Protein AF-A0A1F9HZ60-F1 (afdb_monomer_lite)

Foldseek 3Di:
DPVVVVVVVVVVVCVVVCLVCCQVVPPQVVVVVVVQVVVCVVVDPQKHWDFDDWDADPSFKIKTAFIWIWGHDDPDIHTQDTFRIKMKGFDPCCVVPVWTKIWIKTHDPQKIKTWIWTQDPVGIDTDIDIDRDDPVSRVVCVPDDD

Sequence (146 aa):
MPKALKYIGYFLLFIFSFLFFLYWTFPYDVLKDRMINTAAQQLGSDYDVRIGDFSPSFFTGASLKQVKILKHEGDNVKTLWSAAKVKIRASIGSIFFGKTNVKFSAKNQKSSISGNFKKTDEGFNFAGSFSNFNIGDLGFLDNVKL

Structure (mmCIF, N/CA/C/O backbone):
data_AF-A0A1F9HZ60-F1
#
_entry.id   AF-A0A1F9HZ60-F1
#
loop_
_atom_site.group_PDB
_atom_site.id
_atom_site.type_symbol
_atom_site.label_atom_id
_atom_site.label_alt_id
_atom_site.label_comp_id
_atom_site.label_asym_id
_atom_site.label_entity_id
_atom_site.label_seq_id
_atom_site.pdbx_PDB_ins_code
_atom_site.Cartn_x
_atom_site.Cartn_y
_atom_site.Cartn_z
_atom_site.occupancy
_atom_site.B_iso_or_equiv
_atom_site.auth_seq_id
_atom_site.auth_comp_id
_atom_site.auth_asym_id
_atom_site.auth_atom_id
_atom_site.pdbx_PDB_model_num
ATOM 1 N N . MET A 1 1 ? 11.881 5.054 -45.465 1.00 63.06 1 MET A N 1
ATOM 2 C CA . MET A 1 1 ? 11.222 5.010 -44.137 1.00 63.06 1 MET A CA 1
ATOM 3 C C . MET A 1 1 ? 12.284 5.185 -43.064 1.00 63.06 1 MET A C 1
ATOM 5 O O . MET A 1 1 ? 13.204 4.369 -43.030 1.00 63.06 1 MET A O 1
ATOM 9 N N . PRO A 1 2 ? 12.241 6.258 -42.261 1.00 72.75 2 PRO A N 1
ATOM 10 C CA . PRO A 1 2 ? 13.319 6.566 -41.329 1.00 72.75 2 PRO A CA 1
ATOM 11 C C . PRO A 1 2 ? 13.429 5.428 -40.311 1.00 72.75 2 PRO A C 1
ATOM 13 O O . PRO A 1 2 ? 12.443 5.063 -39.677 1.00 72.75 2 PRO A O 1
ATOM 16 N N . LYS A 1 3 ? 14.621 4.833 -40.183 1.00 75.94 3 LYS A N 1
ATOM 17 C CA . LYS A 1 3 ? 14.902 3.686 -39.296 1.00 75.94 3 LYS A CA 1
ATOM 18 C C . LYS A 1 3 ? 14.415 3.933 -37.856 1.00 75.94 3 LYS A C 1
ATOM 20 O O . LYS A 1 3 ? 13.965 3.001 -37.201 1.00 75.94 3 LYS A O 1
ATOM 25 N N . ALA A 1 4 ? 14.395 5.197 -37.426 1.00 80.12 4 ALA A N 1
ATOM 26 C CA . ALA A 1 4 ? 13.809 5.662 -36.169 1.00 80.12 4 ALA A CA 1
ATOM 27 C C . ALA A 1 4 ? 12.346 5.226 -35.959 1.00 80.12 4 ALA A C 1
ATOM 29 O O . ALA A 1 4 ? 11.994 4.802 -34.865 1.00 80.12 4 ALA A O 1
ATOM 30 N N . LEU A 1 5 ? 11.508 5.246 -37.001 1.00 85.00 5 LEU A N 1
ATOM 31 C CA . LEU A 1 5 ? 10.097 4.858 -36.899 1.00 85.00 5 LEU A CA 1
ATOM 32 C C . LEU A 1 5 ? 9.937 3.362 -36.588 1.00 85.00 5 LEU A C 1
ATOM 34 O O . LEU A 1 5 ? 9.044 2.980 -35.837 1.00 85.00 5 LEU A O 1
ATOM 38 N N . LYS A 1 6 ? 10.841 2.517 -37.109 1.00 84.94 6 LYS A N 1
ATOM 39 C CA . LYS A 1 6 ? 10.868 1.081 -36.788 1.00 84.94 6 LYS A CA 1
ATOM 40 C C . LYS A 1 6 ? 11.263 0.850 -35.330 1.00 84.94 6 LYS A C 1
ATOM 42 O O . LYS A 1 6 ? 10.588 0.094 -34.643 1.00 84.94 6 LYS A O 1
ATOM 47 N N . TYR A 1 7 ? 12.307 1.522 -34.840 1.00 90.00 7 TYR A N 1
ATOM 48 C CA . TYR A 1 7 ? 12.734 1.402 -33.439 1.00 90.00 7 TYR A CA 1
ATOM 49 C C . TYR A 1 7 ? 11.674 1.905 -32.454 1.00 90.00 7 TYR A C 1
ATOM 51 O O . TYR A 1 7 ? 11.409 1.239 -31.459 1.00 90.00 7 TYR A O 1
ATOM 59 N N . ILE A 1 8 ? 11.019 3.027 -32.762 1.00 91.00 8 ILE A N 1
ATOM 60 C CA . ILE A 1 8 ? 9.894 3.544 -31.972 1.00 91.00 8 ILE A CA 1
ATOM 61 C C . ILE A 1 8 ? 8.740 2.532 -31.951 1.00 91.00 8 ILE A C 1
ATOM 63 O O . ILE A 1 8 ? 8.183 2.271 -30.888 1.00 91.00 8 ILE A O 1
ATOM 67 N N . GLY A 1 9 ? 8.423 1.913 -33.094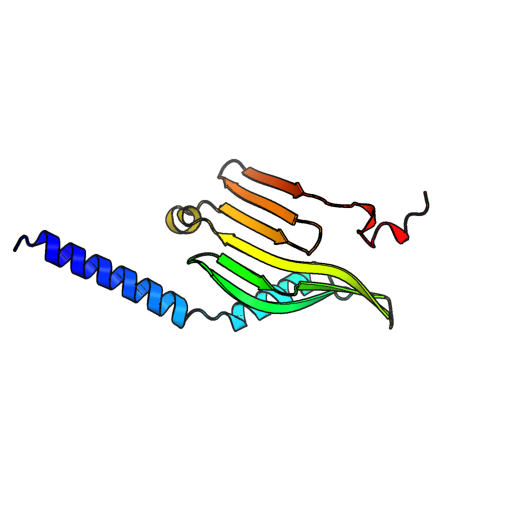 1.00 91.50 9 GLY A N 1
ATOM 68 C CA . GLY A 1 9 ? 7.412 0.858 -33.182 1.00 91.50 9 GLY A CA 1
ATOM 69 C C . GLY A 1 9 ? 7.735 -0.356 -32.307 1.00 91.50 9 GLY A C 1
ATOM 70 O O . GLY A 1 9 ? 6.882 -0.794 -31.540 1.00 91.50 9 GLY A O 1
ATOM 71 N N . TYR A 1 10 ? 8.973 -0.858 -32.354 1.00 92.00 10 TYR A N 1
ATOM 72 C CA . TYR A 1 10 ? 9.408 -1.963 -31.492 1.00 92.00 10 TYR A CA 1
ATOM 73 C C . TYR A 1 10 ? 9.374 -1.599 -30.007 1.00 92.00 10 TYR A C 1
ATOM 75 O O . TYR A 1 10 ? 8.941 -2.410 -29.195 1.00 92.00 10 TYR A O 1
ATOM 83 N N . PHE A 1 11 ? 9.783 -0.381 -29.645 1.00 92.62 11 PHE A N 1
ATOM 84 C CA . PHE A 1 11 ? 9.746 0.086 -28.261 1.00 92.62 11 PHE A CA 1
ATOM 85 C C . PHE A 1 11 ? 8.310 0.201 -27.730 1.00 92.62 11 PHE A C 1
ATOM 87 O O . PHE A 1 11 ? 8.020 -0.260 -26.628 1.00 92.62 11 PHE A O 1
ATOM 94 N N . LEU A 1 12 ? 7.390 0.747 -28.530 1.00 92.56 12 LEU A N 1
ATOM 95 C CA . LEU A 1 12 ? 5.965 0.809 -28.193 1.00 92.56 12 LEU A CA 1
ATOM 96 C C . LEU A 1 12 ? 5.343 -0.584 -28.079 1.00 92.56 12 LEU A C 1
ATOM 98 O O . LEU A 1 12 ? 4.617 -0.836 -27.122 1.00 92.56 12 LEU A O 1
ATOM 102 N N . LEU A 1 13 ? 5.647 -1.493 -29.010 1.00 93.56 13 LEU A N 1
ATOM 103 C CA . LEU A 1 13 ? 5.179 -2.880 -28.964 1.00 93.56 13 LEU A CA 1
ATOM 104 C C . LEU A 1 13 ? 5.702 -3.598 -27.714 1.00 93.56 13 LEU A C 1
ATOM 106 O O . LEU A 1 13 ? 4.946 -4.310 -27.055 1.00 93.56 13 LEU A O 1
ATOM 110 N N . PHE A 1 14 ? 6.977 -3.389 -27.377 1.00 93.25 14 PHE A N 1
ATOM 111 C CA . PHE A 1 14 ? 7.593 -3.933 -26.174 1.00 93.25 14 PHE A CA 1
ATOM 112 C C . PHE A 1 14 ? 6.899 -3.410 -24.922 1.00 93.25 14 PHE A C 1
ATOM 114 O O . PHE A 1 14 ? 6.464 -4.218 -24.111 1.00 93.25 14 PHE A O 1
ATOM 121 N N . ILE A 1 15 ? 6.730 -2.089 -24.783 1.00 90.06 15 ILE A N 1
ATOM 122 C CA . ILE A 1 15 ? 6.015 -1.501 -23.645 1.00 90.06 15 ILE A CA 1
ATOM 123 C C . ILE A 1 15 ? 4.601 -2.061 -23.584 1.00 90.06 15 ILE A C 1
ATOM 125 O O . ILE A 1 15 ? 4.204 -2.570 -22.548 1.00 90.06 15 ILE A O 1
ATOM 129 N N . PHE A 1 16 ? 3.847 -2.024 -24.679 1.00 90.19 16 PHE A N 1
ATOM 130 C CA . PHE A 1 16 ? 2.468 -2.496 -24.687 1.00 90.19 16 PHE A CA 1
ATOM 131 C C . PHE A 1 16 ? 2.362 -3.968 -24.270 1.00 90.19 16 PHE A C 1
ATOM 133 O O . PHE A 1 16 ? 1.594 -4.293 -23.367 1.00 90.19 16 PHE A O 1
ATOM 140 N N . SER A 1 17 ? 3.181 -4.839 -24.861 1.00 91.06 17 SER A N 1
ATOM 141 C CA . SER A 1 17 ? 3.210 -6.267 -24.531 1.00 91.06 17 SER A CA 1
ATOM 142 C C . SER A 1 17 ? 3.653 -6.491 -23.087 1.00 91.06 17 SER A C 1
ATOM 144 O O . SER A 1 17 ? 3.035 -7.268 -22.368 1.00 91.06 17 SER A O 1
ATOM 146 N N . PHE A 1 18 ? 4.676 -5.771 -22.629 1.00 87.94 18 PHE A N 1
ATOM 147 C CA . PHE A 1 18 ? 5.152 -5.834 -21.253 1.00 87.94 18 PHE A CA 1
ATOM 148 C C . PHE A 1 18 ? 4.060 -5.424 -20.264 1.00 87.94 18 PHE A C 1
ATOM 150 O O . PHE A 1 18 ? 3.797 -6.162 -19.324 1.00 87.94 18 PHE A O 1
ATOM 157 N N . LEU A 1 19 ? 3.381 -4.293 -20.485 1.00 81.88 19 LEU A N 1
ATOM 158 C CA . LEU A 1 19 ? 2.278 -3.833 -19.637 1.00 81.88 19 LEU A CA 1
ATOM 159 C C . LEU A 1 19 ? 1.124 -4.845 -19.632 1.00 81.88 19 LEU A C 1
ATOM 161 O O . LEU A 1 19 ? 0.549 -5.116 -18.579 1.00 81.88 19 LEU A O 1
ATOM 165 N N . PHE A 1 20 ? 0.800 -5.406 -20.799 1.00 85.81 20 PHE A N 1
ATOM 166 C CA . PHE A 1 20 ? -0.263 -6.390 -20.966 1.00 85.81 20 PHE A CA 1
ATOM 167 C C . PHE A 1 20 ? 0.032 -7.686 -20.207 1.00 85.81 20 PHE A C 1
ATOM 169 O O . PHE A 1 20 ? -0.781 -8.114 -19.391 1.00 85.81 20 PHE A O 1
ATOM 176 N N . PHE A 1 21 ? 1.211 -8.277 -20.408 1.00 87.38 21 PHE A N 1
ATOM 177 C CA . PHE A 1 21 ? 1.619 -9.488 -19.698 1.00 87.38 21 PHE A CA 1
ATOM 178 C C . PHE A 1 21 ? 1.857 -9.241 -18.212 1.00 87.38 21 PHE A C 1
ATOM 180 O O . PHE A 1 21 ? 1.539 -10.104 -17.401 1.00 87.38 21 PHE A O 1
ATOM 187 N N . LEU A 1 22 ? 2.368 -8.068 -17.833 1.00 82.62 22 LEU A N 1
ATOM 188 C CA . LEU A 1 22 ? 2.520 -7.711 -16.428 1.00 82.62 22 LEU A CA 1
ATOM 189 C C . LEU A 1 22 ? 1.161 -7.634 -15.736 1.00 82.62 22 LEU A C 1
ATOM 191 O O . LEU A 1 22 ? 1.055 -8.097 -14.612 1.00 82.62 22 LEU A O 1
ATOM 195 N N . TYR A 1 23 ? 0.140 -7.075 -16.393 1.00 77.12 23 TYR A N 1
ATOM 196 C CA . TYR A 1 23 ? -1.223 -7.026 -15.864 1.00 77.12 23 TYR A CA 1
ATOM 197 C C . TYR A 1 23 ? -1.877 -8.410 -15.828 1.00 77.12 23 TYR A C 1
ATOM 199 O O . TYR A 1 23 ? -2.481 -8.771 -14.824 1.00 77.12 23 TYR A O 1
ATOM 207 N N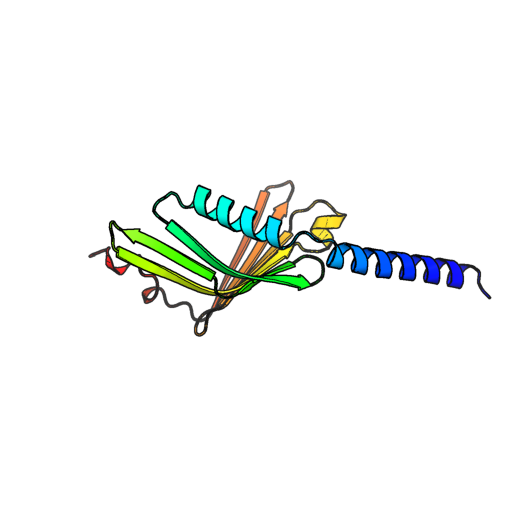 . TRP A 1 24 ? -1.739 -9.194 -16.901 1.00 80.38 24 TRP A N 1
ATOM 208 C CA . TRP A 1 24 ? -2.338 -10.526 -16.992 1.00 80.38 24 TRP A CA 1
ATOM 209 C C . TRP A 1 24 ? -1.739 -11.484 -15.957 1.00 80.38 24 TRP A C 1
ATOM 211 O O . TRP A 1 24 ? -2.471 -12.147 -15.230 1.00 80.38 24 TRP A O 1
ATOM 221 N N . THR A 1 25 ? -0.412 -11.558 -15.873 1.00 81.69 25 THR A N 1
ATOM 222 C CA . THR A 1 25 ? 0.300 -12.529 -15.025 1.00 81.69 25 THR A CA 1
ATOM 223 C C . THR A 1 25 ? 0.429 -12.055 -13.574 1.00 81.69 25 THR A C 1
ATOM 225 O O . THR A 1 25 ? 1.031 -12.738 -12.746 1.00 81.69 25 THR A O 1
ATOM 228 N N . PHE A 1 26 ? -0.106 -10.882 -13.226 1.00 76.50 26 PHE A N 1
ATOM 229 C CA . PHE A 1 26 ? 0.015 -10.363 -11.870 1.00 76.50 26 PHE A CA 1
ATOM 230 C C . PHE A 1 26 ? -0.778 -11.237 -10.877 1.00 76.50 26 PHE A C 1
ATOM 232 O O . PHE A 1 26 ? -1.992 -11.384 -11.028 1.00 76.50 26 PHE A O 1
ATOM 239 N N . PRO A 1 27 ? -0.145 -11.789 -9.825 1.00 77.19 27 PRO A N 1
ATOM 240 C CA . PRO A 1 27 ? -0.801 -12.698 -8.885 1.00 77.19 27 PRO A CA 1
ATOM 241 C C . PRO A 1 27 ? -1.642 -11.925 -7.855 1.00 77.19 27 PRO A C 1
ATOM 243 O O . PRO A 1 27 ? -1.255 -11.770 -6.694 1.00 77.19 27 PRO A O 1
ATOM 246 N N . TYR A 1 28 ? -2.793 -11.400 -8.284 1.00 72.12 28 TYR A N 1
ATOM 247 C CA . TYR A 1 28 ? -3.663 -10.559 -7.454 1.00 72.12 28 TYR A CA 1
ATOM 248 C C . TYR A 1 28 ? -4.172 -11.269 -6.197 1.00 72.12 28 TYR A C 1
ATOM 250 O O . TYR A 1 28 ? -4.154 -10.667 -5.122 1.00 72.12 28 TYR A O 1
ATOM 258 N N . ASP A 1 29 ? -4.565 -12.537 -6.313 1.00 74.38 29 ASP A N 1
ATOM 259 C CA . ASP A 1 29 ? -5.121 -13.305 -5.194 1.00 74.38 29 ASP A CA 1
ATOM 260 C C . ASP A 1 29 ? -4.078 -13.540 -4.097 1.00 74.38 29 ASP A C 1
ATOM 262 O O . ASP A 1 29 ? -4.320 -13.260 -2.926 1.00 74.38 29 ASP A O 1
ATOM 266 N N . VAL A 1 30 ? -2.853 -13.910 -4.484 1.00 80.12 30 VAL A N 1
ATOM 267 C CA . VAL A 1 30 ? -1.742 -14.106 -3.539 1.00 80.12 30 VAL A CA 1
ATOM 268 C C . VAL A 1 30 ? -1.393 -12.801 -2.818 1.00 80.12 30 VAL A C 1
ATOM 270 O O . VAL A 1 30 ? -1.107 -12.806 -1.619 1.00 80.12 30 VAL A O 1
ATOM 273 N N . LEU A 1 31 ? -1.429 -11.661 -3.520 1.00 76.69 31 LEU A N 1
ATOM 274 C CA . LEU A 1 31 ? -1.240 -10.359 -2.878 1.00 76.69 31 LEU A CA 1
ATOM 275 C C . LEU A 1 31 ? -2.367 -10.044 -1.893 1.00 76.69 31 LEU A C 1
ATOM 277 O O . LEU A 1 31 ? -2.074 -9.574 -0.794 1.00 76.69 31 LEU A O 1
ATOM 281 N N . LYS A 1 32 ? -3.627 -10.295 -2.268 1.00 72.69 32 LYS A N 1
ATOM 282 C CA . LY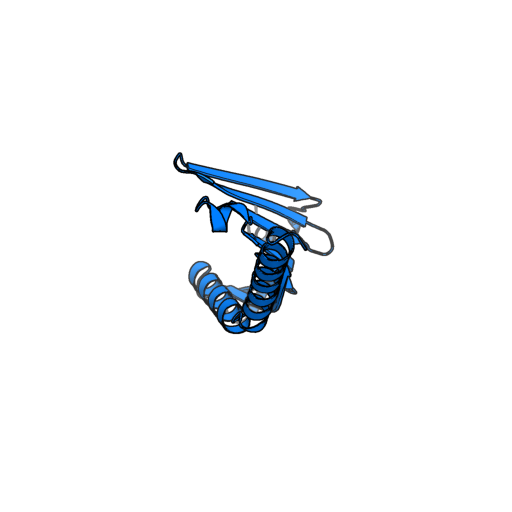S A 1 32 ? -4.790 -10.081 -1.399 1.00 72.69 32 LYS A CA 1
ATOM 283 C C . LYS A 1 32 ? -4.627 -10.857 -0.095 1.00 72.69 32 LYS A C 1
ATOM 285 O O . LYS A 1 32 ? -4.683 -10.250 0.975 1.00 72.69 32 LYS A O 1
ATOM 290 N N . ASP A 1 33 ? -4.350 -12.153 -0.185 1.00 79.31 33 ASP A N 1
ATOM 291 C CA . ASP A 1 33 ? -4.202 -13.021 0.983 1.00 79.31 33 ASP A CA 1
ATOM 292 C C . ASP A 1 33 ? -3.029 -12.579 1.857 1.00 79.31 33 ASP A C 1
ATOM 294 O O . ASP A 1 33 ? -3.149 -12.476 3.078 1.00 79.31 33 ASP A O 1
ATOM 298 N N . ARG A 1 34 ? -1.900 -12.203 1.243 1.00 82.19 34 ARG A N 1
ATOM 299 C CA . ARG A 1 34 ? -0.744 -11.688 1.984 1.00 82.19 34 ARG A CA 1
ATOM 300 C C . ARG A 1 34 ? -1.056 -10.385 2.717 1.00 82.19 34 ARG A C 1
ATOM 302 O O . ARG A 1 34 ? -0.594 -10.205 3.843 1.00 82.19 34 ARG A O 1
ATOM 309 N N . MET A 1 35 ? -1.826 -9.481 2.109 1.00 77.81 35 MET A N 1
ATOM 310 C CA . MET A 1 35 ? -2.240 -8.232 2.754 1.00 77.81 35 MET A CA 1
ATOM 311 C C . MET A 1 35 ? -3.197 -8.482 3.920 1.00 77.81 35 MET A C 1
ATOM 313 O O . MET A 1 35 ? -3.004 -7.875 4.970 1.00 77.81 35 MET A O 1
ATOM 317 N N . ILE A 1 36 ? -4.176 -9.381 3.764 1.00 79.75 36 ILE A N 1
ATOM 318 C CA . ILE A 1 36 ? -5.096 -9.769 4.847 1.00 79.75 36 ILE A CA 1
ATOM 319 C C . ILE A 1 36 ? -4.306 -10.367 6.008 1.00 79.75 36 ILE A C 1
ATOM 321 O O . ILE A 1 36 ? -4.431 -9.898 7.134 1.00 79.75 36 ILE A O 1
ATOM 325 N N . ASN A 1 37 ? -3.431 -11.333 5.724 1.00 81.25 37 ASN A N 1
ATOM 326 C CA . ASN A 1 37 ? -2.638 -12.013 6.746 1.00 81.25 37 ASN A CA 1
ATOM 327 C C . ASN A 1 37 ? -1.697 -11.053 7.478 1.00 81.25 37 ASN A C 1
ATOM 329 O O . ASN A 1 37 ? -1.580 -11.112 8.697 1.00 81.25 37 ASN A O 1
ATOM 333 N N . THR A 1 38 ? -1.059 -10.130 6.754 1.00 81.00 38 THR A N 1
ATOM 334 C CA . THR A 1 38 ? -0.166 -9.134 7.364 1.00 81.00 38 THR A CA 1
ATOM 335 C C . THR A 1 38 ? -0.952 -8.133 8.213 1.00 81.00 38 THR A C 1
ATOM 337 O O . THR A 1 38 ? -0.506 -7.766 9.296 1.00 81.00 38 THR A O 1
ATOM 340 N N . ALA A 1 39 ? -2.132 -7.705 7.751 1.00 75.69 39 ALA A N 1
ATOM 341 C CA . ALA A 1 39 ? -3.004 -6.827 8.523 1.00 75.69 39 ALA A CA 1
ATOM 342 C C . ALA A 1 39 ? -3.498 -7.524 9.801 1.00 75.69 39 ALA A C 1
ATOM 344 O O . ALA A 1 39 ? -3.355 -6.962 10.881 1.00 75.69 39 ALA A O 1
ATOM 345 N N . ALA A 1 40 ? -3.991 -8.761 9.701 1.00 75.62 40 ALA A N 1
ATOM 346 C CA . ALA A 1 40 ? -4.411 -9.556 10.855 1.00 75.62 40 ALA A CA 1
ATOM 347 C C . ALA A 1 40 ? -3.263 -9.757 11.863 1.00 75.62 40 ALA A C 1
ATOM 349 O O . ALA A 1 40 ? -3.451 -9.562 13.059 1.00 75.62 40 ALA A O 1
ATOM 350 N N . GLN A 1 41 ? -2.045 -10.045 11.388 1.00 80.75 41 GLN A N 1
ATOM 351 C CA . GLN A 1 41 ? -0.864 -10.163 12.252 1.00 80.75 41 GLN A CA 1
ATOM 352 C C . GLN A 1 41 ? -0.517 -8.859 12.984 1.00 80.75 41 GLN A C 1
ATOM 354 O O . GLN A 1 41 ? -0.111 -8.907 14.141 1.00 80.75 41 GLN A O 1
ATOM 359 N N . GLN A 1 42 ? -0.658 -7.702 12.330 1.00 78.81 42 GLN A N 1
ATOM 360 C CA . GLN A 1 42 ? -0.347 -6.404 12.940 1.00 78.81 42 GLN A CA 1
ATOM 361 C C . GLN A 1 42 ? -1.430 -5.912 13.904 1.00 78.81 42 GLN A C 1
ATOM 363 O O . GLN A 1 42 ? -1.109 -5.214 14.862 1.00 78.81 42 GLN A O 1
ATOM 368 N N . LEU A 1 43 ? -2.698 -6.240 13.642 1.00 74.25 43 LEU A N 1
ATOM 369 C CA . LEU A 1 43 ? -3.819 -5.863 14.502 1.00 74.25 43 LEU A CA 1
ATOM 370 C C . LEU A 1 43 ? -3.989 -6.812 15.706 1.00 74.25 43 LEU A C 1
ATOM 372 O O . LEU A 1 43 ? -4.473 -6.367 16.743 1.00 74.25 43 LEU A O 1
ATOM 376 N N . GLY A 1 44 ? -3.544 -8.069 15.608 1.00 75.44 44 GLY A N 1
ATOM 377 C CA . GLY A 1 44 ? -3.660 -9.082 16.665 1.00 75.44 44 GLY A CA 1
ATOM 378 C C . GLY A 1 44 ? -4.889 -9.988 16.506 1.00 75.44 44 GLY A C 1
ATOM 379 O O . GLY A 1 44 ? -5.748 -9.743 15.663 1.00 75.44 44 GLY A O 1
ATOM 380 N N . SER A 1 45 ? -4.977 -11.048 17.322 1.00 71.50 45 SER A N 1
ATOM 381 C CA . SER A 1 45 ? -6.025 -12.089 17.240 1.00 71.50 45 SER A CA 1
ATOM 382 C C . SER A 1 45 ? -7.450 -11.579 17.454 1.00 71.50 45 SER A C 1
ATOM 384 O O . SER A 1 45 ? -8.404 -12.221 17.024 1.00 71.50 45 SER A O 1
ATOM 386 N N . ASP A 1 46 ? -7.593 -10.426 18.103 1.00 74.69 46 ASP A N 1
ATOM 387 C CA . ASP A 1 46 ? -8.891 -9.862 18.473 1.00 74.69 46 ASP A CA 1
ATOM 388 C C . ASP A 1 46 ? -9.535 -9.076 17.323 1.00 74.69 46 ASP A C 1
ATOM 390 O O . ASP A 1 46 ? -10.638 -8.550 17.474 1.00 74.69 46 ASP A O 1
ATOM 394 N N . TYR A 1 47 ? -8.868 -8.977 16.168 1.00 75.69 47 TYR A N 1
ATOM 395 C CA . TYR A 1 47 ? -9.336 -8.209 15.021 1.00 75.69 47 TYR A CA 1
ATOM 396 C C . TYR A 1 47 ? -9.356 -9.053 13.743 1.00 75.69 47 TYR A C 1
ATOM 398 O O . TYR A 1 47 ? -8.352 -9.639 13.347 1.00 75.69 47 TYR A O 1
ATOM 406 N N . ASP A 1 48 ? -10.496 -9.049 13.052 1.00 79.19 48 ASP A N 1
ATOM 407 C CA . ASP A 1 48 ? -10.683 -9.705 11.753 1.00 79.19 48 ASP A CA 1
ATOM 408 C C . ASP A 1 48 ? -10.808 -8.644 10.646 1.00 79.19 48 ASP A C 1
ATOM 410 O O . ASP A 1 48 ? -11.572 -7.676 10.749 1.00 79.19 48 ASP A O 1
ATOM 414 N N . VAL A 1 49 ? -10.028 -8.807 9.575 1.00 80.06 49 VAL A N 1
ATOM 415 C CA . VAL A 1 49 ? -9.990 -7.893 8.428 1.00 80.06 49 VAL A CA 1
ATOM 416 C C . VAL A 1 49 ? -10.622 -8.584 7.229 1.00 80.06 49 VAL A C 1
ATOM 418 O O . VAL A 1 49 ? -10.022 -9.446 6.591 1.00 80.06 49 VAL A O 1
ATOM 421 N N . ARG A 1 50 ? -11.826 -8.142 6.860 1.00 80.62 50 ARG A N 1
ATOM 422 C CA . ARG A 1 50 ? -12.558 -8.685 5.712 1.00 80.62 50 ARG A CA 1
ATOM 423 C C . ARG A 1 50 ? -12.454 -7.771 4.509 1.00 80.62 50 ARG A C 1
ATOM 425 O O . ARG A 1 50 ? -12.711 -6.571 4.596 1.00 80.62 50 ARG A O 1
ATOM 432 N N . ILE A 1 51 ? -12.126 -8.360 3.365 1.00 80.25 51 ILE A N 1
ATOM 433 C CA . ILE A 1 51 ? -11.976 -7.661 2.090 1.00 80.25 51 ILE A CA 1
ATOM 434 C C . ILE A 1 51 ? -12.819 -8.391 1.051 1.00 80.25 51 ILE A C 1
ATOM 436 O O . ILE A 1 51 ? -12.482 -9.506 0.649 1.00 80.25 51 ILE A O 1
ATOM 440 N N . GLY A 1 52 ? -13.906 -7.755 0.609 1.00 79.31 52 GLY A N 1
ATOM 441 C CA . GLY A 1 52 ? -14.798 -8.345 -0.390 1.00 79.31 52 GLY A CA 1
ATOM 442 C C . GLY A 1 52 ? -14.095 -8.552 -1.731 1.00 79.31 52 GLY A C 1
ATOM 443 O O . GLY A 1 52 ? -13.971 -9.677 -2.207 1.00 79.31 52 GLY A O 1
ATOM 444 N N . ASP A 1 53 ? -13.572 -7.472 -2.310 1.00 80.50 53 ASP A N 1
ATOM 445 C CA . ASP A 1 53 ? -12.972 -7.491 -3.647 1.00 80.50 53 ASP A CA 1
ATOM 446 C C . ASP A 1 53 ? -11.620 -6.764 -3.653 1.00 80.50 53 ASP A C 1
ATOM 448 O O . ASP A 1 53 ? -11.452 -5.725 -3.007 1.00 80.50 53 ASP A O 1
ATOM 452 N N . PHE A 1 54 ? -10.657 -7.326 -4.380 1.00 79.88 54 PHE A N 1
ATOM 453 C CA . PHE A 1 54 ? -9.328 -6.770 -4.593 1.00 79.88 54 PHE A CA 1
ATOM 454 C C . PHE A 1 54 ? -9.087 -6.690 -6.092 1.00 79.88 54 PHE A C 1
ATOM 456 O O . PHE A 1 54 ? -8.993 -7.705 -6.772 1.00 79.88 54 PHE A O 1
ATOM 463 N N . SER A 1 55 ? -8.983 -5.474 -6.615 1.00 78.75 55 SER A N 1
ATOM 464 C CA . SER A 1 55 ? -8.730 -5.259 -8.035 1.00 78.75 55 SER A CA 1
ATOM 465 C C . SER A 1 55 ? -7.518 -4.351 -8.230 1.00 78.75 55 SER A C 1
ATOM 467 O O . SER A 1 55 ? -7.310 -3.422 -7.443 1.00 78.75 55 SER A O 1
ATOM 469 N N . PRO A 1 56 ? -6.743 -4.520 -9.308 1.00 74.44 56 PRO A N 1
ATOM 470 C CA . PRO A 1 56 ? -5.780 -3.508 -9.720 1.00 74.44 56 PRO A CA 1
ATOM 471 C C . PRO A 1 56 ? -6.469 -2.159 -9.959 1.00 74.44 56 PRO A C 1
ATOM 473 O O . PRO A 1 56 ? -7.535 -2.061 -10.564 1.00 74.44 56 PRO A O 1
ATOM 476 N N . SER A 1 57 ? -5.831 -1.087 -9.506 1.00 70.94 57 SER A N 1
ATOM 477 C CA . SER A 1 57 ? -6.205 0.290 -9.810 1.00 70.94 57 SER A CA 1
ATOM 478 C C . SER A 1 57 ? -5.068 0.958 -10.569 1.00 70.94 57 SER A C 1
ATOM 480 O O . SER A 1 57 ? -4.199 1.589 -9.957 1.00 70.94 57 SER A O 1
ATOM 482 N N . PHE A 1 58 ? -5.156 0.933 -11.901 1.00 67.94 58 PHE A N 1
ATOM 483 C CA . PHE A 1 58 ? -4.134 1.486 -12.797 1.00 67.94 58 PHE A CA 1
ATOM 484 C C . PHE A 1 58 ? -2.780 0.765 -12.635 1.00 67.94 58 PHE A C 1
ATOM 486 O O . PHE A 1 58 ? -2.638 -0.105 -11.783 1.00 67.94 58 PHE A O 1
ATOM 493 N N . PHE A 1 59 ? -1.782 1.124 -13.444 1.00 67.00 59 PHE A N 1
ATOM 494 C CA . PHE A 1 59 ? -0.530 0.365 -13.594 1.00 67.00 59 PHE A CA 1
ATOM 495 C C . PHE A 1 59 ? 0.233 0.034 -12.289 1.00 67.00 59 PHE A C 1
ATOM 497 O O . PHE A 1 59 ? 0.977 -0.936 -12.238 1.00 67.00 59 PHE A O 1
ATOM 504 N N . THR A 1 60 ? 0.054 0.820 -11.223 1.00 74.75 60 THR A N 1
ATOM 505 C CA . THR A 1 60 ? 0.857 0.734 -9.986 1.00 74.75 60 THR A CA 1
ATOM 506 C C . THR A 1 60 ? 0.024 0.780 -8.702 1.00 74.75 60 THR A C 1
ATOM 508 O O . THR A 1 60 ? 0.542 1.084 -7.622 1.00 74.75 60 THR A O 1
ATOM 511 N N . GLY A 1 61 ? -1.291 0.580 -8.807 1.00 75.44 61 GLY A N 1
ATOM 512 C CA . GLY A 1 61 ? -2.193 0.687 -7.666 1.00 75.44 61 GLY A CA 1
ATOM 513 C C . GLY A 1 61 ? -3.051 -0.546 -7.453 1.00 75.44 61 GLY A C 1
ATOM 514 O O . GLY A 1 61 ? -3.324 -1.306 -8.373 1.00 75.44 61 GLY A O 1
ATOM 515 N N . ALA A 1 62 ? -3.524 -0.687 -6.224 1.00 82.69 62 ALA A N 1
ATOM 516 C CA . ALA A 1 62 ? -4.516 -1.653 -5.795 1.00 82.69 62 ALA A CA 1
ATOM 517 C C . ALA A 1 62 ? -5.759 -0.907 -5.295 1.00 82.69 62 ALA A C 1
ATOM 519 O O . ALA A 1 62 ? -5.668 0.148 -4.662 1.00 82.69 62 ALA A O 1
ATOM 520 N N . SER A 1 63 ? -6.933 -1.439 -5.607 1.00 84.25 63 SER A N 1
ATOM 521 C CA . SER A 1 63 ? -8.222 -0.985 -5.105 1.00 84.25 63 SER A CA 1
ATOM 522 C C . SER A 1 63 ? -8.898 -2.140 -4.396 1.00 84.25 63 SER A C 1
ATOM 524 O O . SER A 1 63 ? -9.321 -3.104 -5.021 1.00 84.25 63 SER A O 1
ATOM 526 N N . LEU A 1 64 ? -9.082 -1.982 -3.098 1.00 86.06 64 LEU A N 1
ATOM 527 C CA . LEU A 1 64 ? -9.882 -2.862 -2.272 1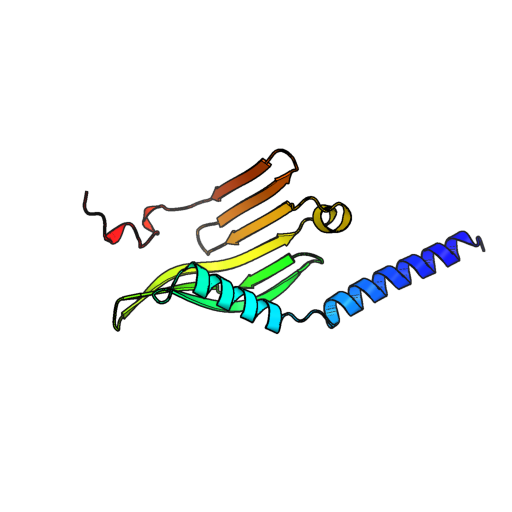.00 86.06 64 LEU A CA 1
ATOM 528 C C . LEU A 1 64 ? -11.303 -2.299 -2.199 1.00 86.06 64 LEU A C 1
ATOM 530 O O . LEU A 1 64 ? -11.493 -1.083 -2.094 1.00 86.06 64 LEU A O 1
ATOM 534 N N . LYS A 1 65 ? -12.317 -3.154 -2.271 1.00 85.62 65 LYS A N 1
ATOM 535 C CA . LYS A 1 65 ? -13.718 -2.771 -2.076 1.00 85.62 65 LYS A CA 1
ATOM 536 C C . LYS A 1 65 ? -14.311 -3.580 -0.935 1.00 85.62 65 LYS A C 1
ATOM 538 O O . LYS A 1 65 ? -13.945 -4.735 -0.735 1.00 85.62 65 LYS A O 1
ATOM 543 N N . GLN A 1 66 ? -15.260 -2.962 -0.235 1.00 84.69 66 GLN A N 1
ATOM 544 C CA . GLN A 1 66 ? -15.960 -3.568 0.900 1.00 84.69 66 GLN A CA 1
ATOM 545 C C . GLN A 1 66 ? -14.982 -4.055 1.981 1.00 84.69 66 GLN A C 1
ATOM 547 O O . GLN A 1 66 ? -15.003 -5.217 2.382 1.00 84.69 66 GLN A O 1
ATOM 552 N N . VAL A 1 67 ? -14.097 -3.159 2.419 1.00 82.62 67 VAL A N 1
ATOM 553 C CA . VAL A 1 67 ? -13.157 -3.439 3.508 1.00 82.62 67 VAL A CA 1
ATOM 554 C C . VAL A 1 67 ? -13.883 -3.238 4.833 1.00 82.62 67 VAL A C 1
ATOM 556 O O . VAL A 1 67 ? -14.499 -2.190 5.040 1.00 82.62 67 VAL A O 1
ATOM 559 N N . LYS A 1 68 ? -13.823 -4.225 5.724 1.00 82.62 68 LYS A N 1
ATOM 560 C CA . LYS A 1 68 ? -14.396 -4.169 7.072 1.00 82.62 68 LYS A CA 1
ATOM 561 C C . LYS A 1 68 ? -13.356 -4.620 8.087 1.00 82.62 68 LYS A C 1
ATOM 563 O O . LYS A 1 68 ? -12.681 -5.618 7.863 1.00 82.62 68 LYS A O 1
ATOM 568 N N . ILE A 1 69 ? -13.264 -3.892 9.192 1.00 81.12 69 ILE A N 1
ATOM 569 C CA . ILE A 1 69 ? -12.488 -4.281 10.367 1.00 81.12 69 ILE A CA 1
ATOM 570 C C . ILE A 1 69 ? -13.490 -4.638 11.458 1.00 81.12 69 ILE A C 1
ATOM 572 O O . ILE A 1 69 ? -14.333 -3.819 11.843 1.00 81.12 69 ILE A O 1
ATOM 576 N N . LEU A 1 70 ? -13.413 -5.879 11.912 1.00 82.75 70 LEU A N 1
ATOM 577 C CA . LEU A 1 70 ? -14.241 -6.455 12.957 1.00 82.75 70 LEU A CA 1
ATOM 578 C C . LEU A 1 70 ? -13.377 -6.639 14.203 1.00 82.75 70 LEU A C 1
ATOM 580 O O . LEU A 1 70 ? -12.206 -6.982 14.081 1.00 82.75 70 LEU A O 1
ATOM 584 N N . LYS A 1 71 ? -13.947 -6.415 15.385 1.00 80.94 71 LYS A N 1
ATOM 585 C CA . LYS A 1 71 ? -13.333 -6.771 16.665 1.00 80.94 71 LYS A CA 1
ATOM 586 C C . LYS A 1 71 ? -14.113 -7.926 17.278 1.00 80.94 71 LYS A C 1
ATOM 588 O O . LYS A 1 71 ? -15.343 -7.865 17.351 1.00 80.94 71 LYS A O 1
ATOM 593 N N . HIS A 1 72 ? -13.386 -8.946 17.702 1.00 77.56 72 HIS A N 1
ATOM 594 C CA . HIS A 1 72 ? -13.884 -10.064 18.481 1.00 77.56 72 HIS A CA 1
ATOM 595 C C . HIS A 1 72 ? -13.789 -9.696 19.962 1.00 77.56 72 HIS A C 1
ATOM 597 O O . HIS A 1 72 ? -12.705 -9.466 20.490 1.00 77.56 72 HIS A O 1
ATOM 603 N N . GLU A 1 73 ? -14.935 -9.590 20.626 1.00 74.19 73 GLU A N 1
ATOM 604 C CA . GLU A 1 73 ? -15.024 -9.359 22.067 1.00 74.19 73 GLU A CA 1
ATOM 605 C C . GLU A 1 73 ? -15.805 -10.533 22.667 1.00 74.19 73 GLU A C 1
ATOM 607 O O . GLU A 1 73 ? -17.033 -10.513 22.783 1.00 74.19 73 GLU A O 1
ATOM 612 N N . GLY A 1 74 ? -15.081 -11.625 22.934 1.00 73.19 74 GLY A N 1
ATOM 613 C CA . GLY A 1 74 ? -15.680 -12.919 23.262 1.00 73.19 74 GLY A CA 1
ATOM 614 C C . GLY A 1 74 ? -16.448 -13.503 22.071 1.00 73.19 74 GLY A C 1
ATOM 615 O O . GLY A 1 74 ? -15.898 -13.623 20.979 1.00 73.19 74 GLY A O 1
ATOM 616 N N . ASP A 1 75 ? -17.723 -13.838 22.278 1.00 68.62 75 ASP A N 1
ATOM 617 C CA . ASP A 1 75 ? -18.610 -14.421 21.254 1.00 68.62 75 ASP A CA 1
ATOM 618 C C . ASP A 1 75 ? -19.285 -13.355 20.359 1.00 68.62 75 ASP A C 1
ATOM 620 O O . ASP A 1 75 ? -19.977 -13.666 19.389 1.00 68.62 75 ASP A O 1
ATOM 624 N N . ASN A 1 76 ? -19.090 -12.066 20.670 1.00 69.31 76 ASN A N 1
ATOM 625 C CA . ASN A 1 76 ? -19.681 -10.959 19.924 1.00 69.31 76 ASN A CA 1
ATOM 626 C C . ASN A 1 76 ? -18.685 -10.367 18.920 1.00 69.31 76 ASN A C 1
ATOM 628 O O . ASN A 1 76 ? -17.557 -10.007 19.259 1.00 69.31 76 ASN A O 1
ATOM 632 N N . VAL A 1 77 ? -19.138 -10.207 17.673 1.00 77.31 77 VAL A N 1
ATOM 633 C CA . VAL A 1 77 ? -18.362 -9.599 16.583 1.00 77.31 77 VAL A CA 1
ATOM 634 C C . VAL A 1 77 ? -18.896 -8.194 16.307 1.00 77.31 77 VAL A C 1
ATOM 636 O O . VAL A 1 77 ? -19.965 -8.033 15.715 1.00 77.31 77 VAL A O 1
ATOM 639 N N . LYS A 1 78 ? -18.152 -7.154 16.708 1.00 79.00 78 LYS A N 1
ATOM 640 C CA . LYS A 1 78 ? -18.525 -5.748 16.461 1.00 79.00 78 LYS A CA 1
ATOM 641 C C . LYS A 1 78 ? -17.775 -5.209 15.244 1.00 79.00 78 LYS A C 1
ATOM 643 O O . LYS A 1 78 ? -16.556 -5.320 15.152 1.00 79.00 78 LYS A O 1
ATOM 648 N N . THR A 1 79 ? -18.484 -4.580 14.304 1.00 77.31 79 THR A N 1
ATOM 649 C CA . THR A 1 79 ? -17.834 -3.863 13.192 1.00 77.31 79 THR A CA 1
ATOM 650 C C . THR A 1 79 ? -17.315 -2.521 13.696 1.00 77.31 79 THR A C 1
ATOM 652 O O . THR A 1 79 ? -18.112 -1.644 14.013 1.00 77.31 79 THR A O 1
ATOM 655 N N . LEU A 1 80 ? -15.992 -2.353 13.766 1.00 75.06 80 LEU A N 1
ATOM 656 C CA . LEU A 1 80 ? -15.372 -1.100 14.210 1.00 75.06 80 LEU A CA 1
ATOM 657 C C . LEU A 1 80 ? -15.257 -0.080 13.085 1.00 75.06 80 LEU A C 1
ATOM 659 O O . LEU A 1 80 ? -15.414 1.118 13.304 1.00 75.06 80 LEU A O 1
ATOM 663 N N . TRP A 1 81 ? -14.956 -0.550 11.876 1.00 77.19 81 TRP A N 1
ATOM 664 C CA . TRP A 1 81 ? -14.752 0.329 10.738 1.00 77.19 81 TRP A CA 1
ATOM 665 C C . TRP A 1 81 ? -15.128 -0.359 9.435 1.00 77.19 81 TRP A C 1
ATOM 667 O O . TRP A 1 81 ? -14.900 -1.555 9.245 1.00 77.19 81 TRP A O 1
ATOM 677 N N . SER A 1 82 ? -15.692 0.412 8.510 1.00 80.88 82 SER A N 1
ATOM 678 C CA . SER A 1 8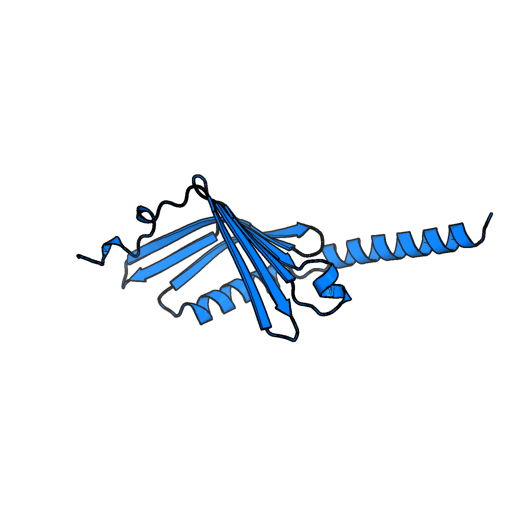2 ? -15.966 -0.054 7.157 1.00 80.88 82 SER A CA 1
ATOM 679 C C . SER A 1 82 ? -15.638 1.023 6.132 1.00 80.88 82 SER A C 1
ATOM 681 O O . SER A 1 82 ? -15.923 2.207 6.320 1.00 80.88 82 SER A O 1
ATOM 683 N N . ALA A 1 83 ? -15.048 0.599 5.019 1.00 81.88 83 ALA A N 1
ATOM 684 C CA . ALA A 1 83 ? -14.806 1.437 3.860 1.00 81.88 83 ALA A CA 1
ATOM 685 C C . ALA A 1 83 ? -15.355 0.765 2.608 1.00 81.88 83 ALA A C 1
ATOM 687 O O . ALA A 1 83 ? -15.036 -0.382 2.282 1.00 81.88 83 ALA A O 1
ATOM 688 N N . ALA A 1 84 ? -16.148 1.521 1.851 1.00 84.19 84 ALA A N 1
ATOM 689 C CA . ALA A 1 84 ? -16.680 1.052 0.581 1.00 84.19 84 ALA A CA 1
ATOM 690 C C . ALA A 1 84 ? -15.554 0.815 -0.436 1.00 84.19 84 ALA A C 1
ATOM 692 O O . ALA A 1 84 ? -15.603 -0.147 -1.205 1.00 84.19 84 ALA A O 1
ATOM 693 N N . LYS A 1 85 ? -14.532 1.682 -0.443 1.00 85.56 85 LYS A N 1
ATOM 694 C CA . LYS A 1 85 ? -13.400 1.592 -1.367 1.00 85.56 85 LYS A CA 1
ATOM 695 C C . LYS A 1 85 ? -12.123 2.134 -0.734 1.00 85.56 85 LYS A C 1
ATOM 697 O O . LYS A 1 85 ? -12.103 3.276 -0.286 1.00 85.56 85 LYS A O 1
ATOM 702 N N . VAL A 1 86 ? -11.052 1.352 -0.773 1.00 85.00 86 VAL A N 1
ATOM 703 C CA . VAL A 1 86 ? -9.700 1.751 -0.369 1.00 85.00 86 VAL A CA 1
ATOM 704 C C . VAL A 1 86 ? -8.791 1.625 -1.582 1.00 85.00 86 VAL A C 1
ATOM 706 O O . VAL A 1 86 ? -8.753 0.590 -2.230 1.00 85.00 86 VAL A O 1
ATOM 709 N N . LYS A 1 87 ? -8.072 2.684 -1.931 1.00 86.94 87 LYS A N 1
ATOM 710 C CA . LYS A 1 87 ? -7.099 2.720 -3.018 1.00 86.94 87 LYS A CA 1
ATOM 711 C C . LYS A 1 87 ? -5.725 2.990 -2.442 1.00 86.94 87 LYS A C 1
ATOM 713 O O . LYS A 1 87 ? -5.549 3.959 -1.710 1.00 86.94 87 LYS A O 1
ATOM 718 N N . ILE A 1 88 ? -4.756 2.182 -2.834 1.00 86.31 88 ILE A N 1
ATOM 719 C CA . ILE A 1 88 ? -3.345 2.360 -2.504 1.00 86.31 88 ILE A CA 1
ATOM 720 C C . ILE A 1 88 ? -2.596 2.379 -3.828 1.00 86.31 88 ILE A C 1
ATOM 722 O O . ILE A 1 88 ? -2.819 1.526 -4.683 1.00 86.31 88 ILE A O 1
ATOM 726 N N . ARG A 1 89 ? -1.746 3.376 -4.049 1.00 84.75 89 ARG A N 1
ATOM 727 C CA . ARG A 1 89 ? -1.015 3.535 -5.305 1.00 84.75 89 ARG A CA 1
ATOM 728 C C . ARG A 1 89 ? 0.423 3.926 -5.033 1.00 84.75 89 ARG A C 1
ATOM 730 O O . ARG A 1 89 ? 0.671 5.003 -4.493 1.00 84.75 89 ARG A O 1
ATOM 737 N N . ALA A 1 90 ? 1.360 3.111 -5.503 1.00 83.06 90 ALA A N 1
ATOM 738 C CA . ALA A 1 90 ? 2.746 3.534 -5.620 1.00 83.06 90 ALA A CA 1
ATOM 739 C C . ALA A 1 90 ? 2.867 4.526 -6.785 1.00 83.06 90 ALA A C 1
ATOM 741 O O . ALA A 1 90 ? 2.328 4.309 -7.871 1.00 83.06 90 ALA A O 1
ATOM 742 N N . SER A 1 91 ? 3.543 5.648 -6.577 1.00 79.38 91 SER A N 1
ATOM 743 C CA . SER A 1 91 ? 3.847 6.571 -7.670 1.00 79.38 91 SER A CA 1
ATOM 744 C C . SER A 1 91 ? 4.798 5.902 -8.669 1.00 79.38 91 SER A C 1
ATOM 746 O O . SER A 1 91 ? 5.699 5.170 -8.280 1.00 79.38 91 SER A O 1
ATOM 748 N N . ILE A 1 92 ? 4.622 6.163 -9.966 1.00 76.56 92 ILE A N 1
ATOM 749 C CA . ILE A 1 92 ? 5.461 5.565 -11.022 1.00 76.56 92 ILE A CA 1
ATOM 750 C C . ILE A 1 92 ? 6.941 5.914 -10.801 1.00 76.56 92 ILE A C 1
ATOM 752 O O . ILE A 1 92 ? 7.805 5.048 -10.887 1.00 76.56 92 ILE A O 1
ATOM 756 N N . GLY A 1 93 ? 7.229 7.157 -10.402 1.00 72.25 93 GLY A N 1
ATOM 757 C CA . GLY A 1 93 ? 8.587 7.579 -10.054 1.00 72.25 93 GLY A CA 1
ATOM 758 C C . GLY A 1 93 ? 9.204 6.792 -8.891 1.00 72.25 93 GLY A C 1
ATOM 759 O O . GLY A 1 93 ? 10.417 6.627 -8.864 1.00 72.25 93 GLY A O 1
ATOM 760 N N . SER A 1 94 ? 8.399 6.243 -7.972 1.00 74.62 94 SER A N 1
ATOM 761 C CA . SER A 1 94 ? 8.917 5.396 -6.890 1.00 74.62 94 SER A CA 1
ATOM 762 C C . SER A 1 94 ? 9.558 4.121 -7.408 1.00 74.62 94 SER A C 1
ATOM 764 O O . SER A 1 94 ? 10.522 3.636 -6.832 1.00 74.62 94 SER A O 1
ATOM 766 N N . ILE A 1 95 ? 8.986 3.579 -8.482 1.00 74.25 95 ILE A N 1
ATOM 767 C CA . ILE A 1 95 ? 9.384 2.300 -9.064 1.00 74.25 95 ILE A CA 1
ATOM 768 C C . ILE A 1 95 ? 10.679 2.477 -9.858 1.00 74.25 95 ILE A C 1
ATOM 770 O O . ILE A 1 95 ? 11.571 1.646 -9.757 1.00 74.25 95 ILE A O 1
ATOM 774 N N . PHE A 1 96 ? 10.806 3.580 -10.600 1.00 75.19 96 PHE A N 1
ATOM 775 C CA . PHE A 1 96 ? 11.985 3.843 -11.431 1.00 75.19 96 PHE A CA 1
ATOM 776 C C . PHE A 1 96 ? 13.172 4.441 -10.665 1.00 75.19 96 PHE A C 1
ATOM 778 O O . PHE A 1 96 ? 14.312 4.170 -11.023 1.00 75.19 96 PHE A O 1
ATOM 785 N N . PHE A 1 97 ? 12.928 5.249 -9.628 1.00 79.12 97 PHE A N 1
ATOM 786 C CA . PHE A 1 97 ? 13.982 6.001 -8.930 1.00 79.12 97 PHE A CA 1
ATOM 787 C C . PHE A 1 97 ? 14.221 5.545 -7.4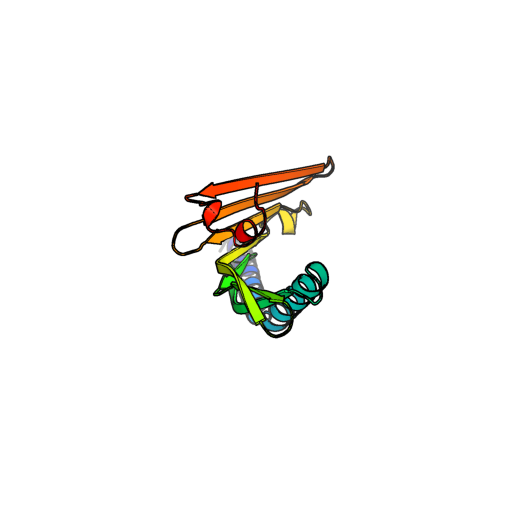82 1.00 79.12 97 PHE A C 1
ATOM 789 O O . PHE A 1 97 ? 14.942 6.214 -6.748 1.00 79.12 97 PHE A O 1
ATOM 796 N N . GLY A 1 98 ? 13.576 4.465 -7.023 1.00 69.94 98 GLY A N 1
ATOM 797 C CA . GLY A 1 98 ? 13.758 3.897 -5.677 1.00 69.94 98 GLY A CA 1
ATOM 798 C C . GLY A 1 98 ? 13.181 4.720 -4.512 1.00 69.94 98 GLY A C 1
ATOM 799 O O . GLY A 1 98 ? 13.141 4.248 -3.377 1.00 69.94 98 GLY A O 1
ATOM 800 N N . LYS A 1 99 ? 12.683 5.939 -4.759 1.00 80.50 99 LYS A N 1
ATOM 801 C CA . LYS A 1 99 ? 12.103 6.814 -3.724 1.00 80.50 99 LYS A CA 1
ATOM 802 C C . LYS A 1 99 ? 10.664 6.410 -3.418 1.00 80.50 99 LYS A C 1
ATOM 804 O O . LYS A 1 99 ? 9.764 6.657 -4.215 1.00 80.50 99 LYS A O 1
ATOM 809 N N . THR A 1 100 ? 10.409 5.813 -2.256 1.00 82.62 100 THR A N 1
ATOM 810 C CA . THR A 1 100 ? 9.067 5.308 -1.914 1.00 82.62 100 THR A CA 1
ATOM 811 C C . THR A 1 100 ? 8.067 6.458 -1.786 1.00 82.62 100 THR A C 1
ATOM 813 O O . THR A 1 100 ? 8.136 7.244 -0.850 1.00 82.62 100 THR A O 1
ATOM 816 N N . ASN A 1 101 ? 7.118 6.557 -2.714 1.00 84.25 101 ASN A N 1
ATOM 817 C CA . ASN A 1 101 ? 6.012 7.514 -2.672 1.00 84.25 101 ASN A CA 1
ATOM 818 C C . ASN A 1 101 ? 4.696 6.767 -2.914 1.00 84.25 101 ASN A C 1
ATOM 820 O O . ASN A 1 101 ? 4.483 6.205 -3.993 1.00 84.25 101 ASN A O 1
ATOM 824 N N . VAL A 1 102 ? 3.827 6.749 -1.908 1.00 86.50 102 VAL A N 1
ATOM 825 C CA . VAL A 1 102 ? 2.592 5.967 -1.865 1.00 86.50 102 VAL A CA 1
ATOM 826 C C . VAL A 1 102 ? 1.423 6.894 -1.560 1.00 86.50 102 VAL A C 1
ATOM 828 O O . VAL A 1 102 ? 1.343 7.495 -0.494 1.00 86.50 102 VAL A O 1
ATOM 831 N N . LYS A 1 103 ? 0.476 6.982 -2.492 1.00 87.56 103 LYS A N 1
ATOM 832 C CA . LYS A 1 103 ? -0.797 7.676 -2.288 1.00 87.56 103 LYS A CA 1
ATOM 833 C C . LYS A 1 103 ? -1.835 6.681 -1.796 1.00 87.56 103 LYS A C 1
ATOM 835 O O . LYS A 1 103 ? -2.003 5.625 -2.405 1.00 87.56 103 LYS A O 1
ATOM 840 N N . PHE A 1 104 ? -2.563 7.035 -0.749 1.00 88.31 104 PHE A N 1
ATOM 841 C CA . PHE A 1 104 ? -3.667 6.236 -0.235 1.00 88.31 104 PHE A CA 1
ATOM 842 C C . PHE A 1 104 ? -4.956 7.056 -0.206 1.00 88.31 104 PHE A C 1
ATOM 844 O O . PHE A 1 104 ? -4.946 8.277 -0.056 1.00 88.31 104 PHE A O 1
ATOM 851 N N . SER A 1 105 ? -6.087 6.386 -0.385 1.00 87.12 105 SER A N 1
ATOM 852 C CA . SER A 1 105 ? -7.405 6.985 -0.219 1.00 87.12 105 SER A CA 1
ATOM 853 C C . SER A 1 105 ? -8.406 5.936 0.228 1.00 87.12 105 SER A C 1
ATOM 855 O O . SER A 1 105 ? -8.504 4.881 -0.386 1.00 87.12 105 SER A O 1
ATOM 857 N N . ALA A 1 106 ? -9.174 6.230 1.268 1.00 84.94 106 ALA A N 1
ATOM 858 C CA . ALA A 1 106 ? -10.302 5.427 1.707 1.00 84.94 106 ALA A CA 1
ATOM 859 C C . ALA A 1 106 ? -11.576 6.266 1.591 1.00 84.94 106 ALA A C 1
ATOM 861 O O . ALA A 1 106 ? -11.620 7.406 2.043 1.00 84.94 106 ALA A O 1
ATOM 862 N N . LYS A 1 107 ? -12.618 5.722 0.969 1.00 85.19 107 LYS A N 1
ATOM 863 C CA . LYS A 1 107 ? -13.906 6.393 0.797 1.00 85.19 107 LYS A CA 1
ATOM 864 C C . LYS A 1 107 ? -15.025 5.511 1.333 1.00 85.19 107 LYS A C 1
ATOM 866 O O . LYS A 1 107 ? -15.116 4.330 0.984 1.00 85.19 107 LYS A O 1
ATOM 871 N N . ASN A 1 108 ? -15.883 6.108 2.148 1.00 82.06 108 ASN A N 1
ATOM 872 C CA . ASN A 1 108 ? -17.158 5.555 2.581 1.00 82.06 108 ASN A CA 1
ATOM 873 C C . ASN A 1 108 ? -18.312 6.423 2.026 1.00 82.06 108 ASN A C 1
ATOM 875 O O . ASN A 1 108 ? -18.069 7.371 1.279 1.00 82.06 108 ASN A O 1
ATOM 879 N N . GLN A 1 109 ? -19.567 6.091 2.337 1.00 77.62 109 GLN A N 1
ATOM 880 C CA . GLN A 1 109 ? -20.743 6.809 1.831 1.00 77.62 109 GLN A CA 1
ATOM 881 C C . GLN A 1 109 ? -20.777 8.282 2.272 1.00 77.62 109 GLN A C 1
ATOM 883 O O . GLN A 1 109 ? -21.202 9.132 1.497 1.00 77.62 109 GLN A O 1
ATOM 888 N N . LYS A 1 110 ? -20.301 8.588 3.488 1.00 78.44 110 LYS A N 1
ATOM 889 C CA . LYS A 1 110 ? -20.368 9.936 4.083 1.00 78.44 110 LYS A CA 1
ATOM 890 C C . LYS A 1 110 ? -19.011 10.624 4.271 1.00 78.44 110 LYS A C 1
ATOM 892 O O . LYS A 1 110 ? -18.972 11.846 4.334 1.00 78.44 110 LYS A O 1
ATOM 897 N N . SER A 1 111 ? -17.911 9.869 4.314 1.00 81.62 111 SER A N 1
ATOM 898 C CA . SER A 1 111 ? -16.574 10.382 4.635 1.00 81.62 111 SER A CA 1
ATOM 899 C C . SER A 1 111 ? -15.508 9.904 3.647 1.00 81.62 111 SER A C 1
ATOM 901 O O . SER A 1 111 ? -15.619 8.835 3.033 1.00 81.62 111 SER A O 1
ATOM 903 N N . SER A 1 112 ? -14.452 10.701 3.483 1.00 84.69 112 SER A N 1
ATOM 904 C CA . SER A 1 112 ? -13.276 10.302 2.708 1.00 84.69 112 SER A CA 1
ATOM 905 C C . SER A 1 112 ? -11.979 10.697 3.391 1.00 84.69 112 SER A C 1
ATOM 907 O O . SER A 1 112 ? -11.823 11.820 3.861 1.00 84.69 112 SER A O 1
ATOM 909 N N . ILE A 1 113 ? -11.035 9.768 3.373 1.00 87.25 113 ILE A N 1
ATOM 910 C CA . ILE A 1 113 ? -9.668 9.919 3.846 1.00 87.25 113 ILE A CA 1
ATOM 911 C C . ILE A 1 113 ? -8.774 9.844 2.614 1.00 87.25 113 ILE A C 1
ATOM 913 O O . ILE A 1 113 ? -8.940 8.974 1.754 1.00 87.25 113 ILE A O 1
ATOM 917 N N . SER A 1 114 ? -7.820 10.753 2.501 1.00 88.56 114 SER A N 1
ATOM 918 C CA . SER A 1 114 ? -6.800 10.698 1.460 1.00 88.56 114 SER A CA 1
ATOM 919 C C . SER A 1 114 ? -5.466 11.144 2.019 1.00 88.56 114 SER A C 1
ATOM 921 O O . SER A 1 114 ? -5.415 11.923 2.963 1.00 88.56 114 SER A O 1
ATOM 923 N N . GLY A 1 115 ? -4.379 10.646 1.455 1.00 88.62 115 GLY A N 1
ATOM 924 C CA . GLY A 1 115 ? -3.065 11.047 1.905 1.00 88.62 115 GLY A CA 1
ATOM 925 C C . GLY A 1 115 ? -1.944 10.524 1.035 1.00 88.62 115 GLY A C 1
ATOM 926 O O . GLY A 1 115 ? -2.139 9.798 0.054 1.00 88.62 115 GLY A O 1
ATOM 927 N N . ASN A 1 116 ? -0.748 10.955 1.394 1.00 89.25 116 ASN A N 1
ATOM 928 C CA . ASN A 1 116 ? 0.486 10.599 0.738 1.00 89.25 116 ASN A CA 1
ATOM 929 C C . ASN A 1 116 ? 1.555 10.306 1.788 1.00 89.25 116 ASN A C 1
ATOM 931 O O . ASN A 1 116 ? 1.755 11.084 2.719 1.00 89.25 116 ASN A O 1
ATOM 935 N N . PHE A 1 117 ? 2.249 9.197 1.588 1.00 88.50 117 PHE A N 1
ATOM 936 C CA . PHE A 1 117 ? 3.448 8.826 2.305 1.00 88.50 117 PHE A CA 1
ATOM 937 C C . PHE A 1 117 ? 4.644 8.880 1.352 1.00 88.50 117 PHE A C 1
ATOM 939 O O . PHE A 1 117 ? 4.667 8.184 0.336 1.00 88.50 117 PHE A O 1
ATOM 946 N N . LYS A 1 118 ? 5.656 9.680 1.688 1.00 87.69 118 LYS A N 1
ATOM 947 C CA . LYS A 1 118 ? 6.928 9.737 0.963 1.00 87.69 118 LYS A CA 1
ATOM 948 C C . LYS A 1 118 ? 8.078 9.412 1.905 1.00 87.69 118 LYS A C 1
ATOM 950 O O . LYS A 1 118 ? 8.211 10.059 2.935 1.00 87.69 118 LYS A O 1
ATOM 955 N N . LYS A 1 119 ? 8.944 8.480 1.522 1.00 85.50 119 LYS A N 1
ATOM 956 C CA . LYS A 1 119 ? 10.231 8.230 2.174 1.00 85.50 119 LYS A CA 1
ATOM 957 C C . LYS A 1 119 ? 11.344 8.858 1.338 1.00 85.50 119 LYS A C 1
ATOM 959 O O . LYS A 1 119 ? 11.431 8.599 0.135 1.00 85.50 119 LYS A O 1
ATOM 964 N N . THR A 1 120 ? 12.153 9.691 1.974 1.00 79.44 120 THR A N 1
ATOM 965 C CA . THR A 1 120 ? 13.352 10.341 1.431 1.00 79.44 120 THR A CA 1
ATOM 966 C C . THR A 1 120 ? 14.575 9.891 2.226 1.00 79.44 120 THR A C 1
ATOM 968 O O . THR A 1 120 ? 14.433 9.274 3.279 1.00 79.44 120 THR A O 1
ATOM 971 N N . ASP A 1 121 ? 15.775 10.201 1.743 1.00 81.56 121 ASP A N 1
ATOM 972 C CA . ASP A 1 121 ? 17.019 9.828 2.435 1.00 81.56 121 ASP A CA 1
ATOM 973 C C . ASP A 1 121 ? 17.145 10.528 3.803 1.00 81.56 121 ASP A C 1
ATOM 975 O O . ASP A 1 121 ? 17.678 9.967 4.753 1.00 81.56 121 ASP A O 1
ATOM 979 N N . GLU A 1 122 ? 16.551 11.717 3.926 1.00 81.31 122 GLU A N 1
ATOM 980 C CA . GLU A 1 122 ? 16.552 12.551 5.137 1.00 81.31 122 GLU A CA 1
ATOM 981 C C . GLU A 1 122 ? 15.404 12.240 6.117 1.00 81.31 122 GLU A C 1
ATOM 983 O O . GLU A 1 122 ? 15.346 12.818 7.200 1.00 81.31 122 GLU A O 1
ATOM 988 N N . GLY A 1 123 ? 14.461 11.353 5.765 1.00 83.88 123 GLY A N 1
ATOM 989 C CA . GLY A 1 123 ? 13.323 11.045 6.636 1.00 83.88 123 GLY A CA 1
ATOM 990 C C . GLY A 1 123 ? 12.058 10.593 5.910 1.00 83.88 123 GLY A C 1
ATOM 991 O O . GLY A 1 123 ? 12.091 10.042 4.809 1.00 83.88 123 GLY A O 1
ATOM 992 N N . PHE A 1 124 ? 10.903 10.807 6.537 1.00 84.75 124 PHE A N 1
ATOM 993 C CA . PHE A 1 124 ? 9.605 10.503 5.939 1.00 84.75 124 PHE A CA 1
ATOM 994 C C . PHE A 1 124 ? 8.665 11.703 6.034 1.00 84.75 124 PHE A C 1
ATOM 996 O O . PHE A 1 124 ? 8.640 12.425 7.023 1.00 84.75 124 PHE A O 1
ATOM 1003 N N . ASN A 1 125 ? 7.868 11.896 4.989 1.00 87.00 125 ASN A N 1
ATOM 1004 C CA . ASN A 1 125 ? 6.814 12.893 4.921 1.00 87.00 125 ASN A CA 1
ATOM 1005 C C . ASN A 1 125 ? 5.468 12.179 4.857 1.00 87.00 125 ASN A C 1
ATOM 1007 O O . ASN A 1 125 ? 5.212 11.394 3.938 1.00 87.00 125 ASN A O 1
ATOM 1011 N N . PHE A 1 126 ? 4.603 12.481 5.818 1.00 89.25 126 PHE A N 1
ATOM 1012 C CA . PHE A 1 126 ? 3.233 11.994 5.863 1.00 89.25 126 PHE A CA 1
ATOM 1013 C C . PHE A 1 126 ? 2.278 13.183 5.793 1.00 89.25 126 PHE A C 1
ATOM 1015 O O . PHE A 1 126 ? 2.349 14.091 6.615 1.00 89.25 126 PHE A O 1
ATOM 1022 N N . ALA A 1 127 ? 1.387 13.177 4.806 1.00 88.12 127 ALA A N 1
ATOM 1023 C CA . ALA A 1 127 ? 0.336 14.177 4.671 1.00 88.12 127 ALA A CA 1
ATOM 1024 C C . ALA A 1 127 ? -1.007 13.469 4.500 1.00 88.12 127 ALA A C 1
ATOM 1026 O O . ALA A 1 127 ? -1.166 12.662 3.584 1.00 88.12 127 ALA A O 1
ATOM 1027 N N . GLY A 1 128 ? -1.966 13.776 5.370 1.00 88.50 128 GLY A N 1
ATOM 1028 C CA . GLY A 1 128 ? -3.321 13.236 5.332 1.00 88.50 128 GLY A CA 1
ATOM 1029 C C . GLY A 1 128 ? -4.356 14.355 5.337 1.00 88.50 128 GLY A C 1
ATOM 1030 O O . GLY A 1 128 ? -4.166 15.381 5.980 1.00 88.50 128 GLY A O 1
ATOM 1031 N N . SER A 1 129 ? -5.452 14.155 4.614 1.00 86.12 129 SER A N 1
ATOM 1032 C CA . SER A 1 129 ? -6.616 15.032 4.605 1.00 86.12 129 SER A CA 1
ATOM 1033 C C . SER A 1 129 ? -7.881 14.203 4.804 1.00 86.12 129 SER A C 1
ATOM 1035 O O . SER A 1 129 ? -8.050 13.132 4.206 1.00 86.12 129 SER A O 1
ATOM 1037 N N . PHE A 1 130 ? -8.759 14.717 5.658 1.00 86.75 130 PHE A N 1
ATOM 1038 C CA . PHE A 1 130 ? -10.014 14.098 6.058 1.00 86.75 130 PHE A CA 1
ATOM 1039 C C . PHE A 1 130 ? -11.152 15.020 5.627 1.00 86.75 130 PHE A C 1
ATOM 1041 O O . PHE A 1 130 ? -11.131 16.213 5.921 1.00 86.75 130 PHE A O 1
ATOM 1048 N N . SER A 1 131 ? -12.144 14.482 4.925 1.00 84.19 131 SER A N 1
ATOM 1049 C CA . SER A 1 131 ? -13.331 15.232 4.505 1.00 84.19 131 SER A CA 1
ATOM 1050 C C . SER A 1 131 ? -14.578 14.588 5.089 1.00 84.19 131 SER A C 1
ATOM 1052 O O . SER A 1 131 ? -14.750 13.369 4.974 1.00 84.19 131 SER A O 1
ATOM 1054 N N . ASN A 1 132 ? -15.443 15.413 5.689 1.00 78.50 132 ASN A N 1
ATOM 1055 C CA . ASN A 1 132 ? -16.700 14.995 6.320 1.00 78.50 132 ASN A CA 1
ATOM 1056 C C . ASN A 1 132 ? -16.508 13.836 7.311 1.00 78.50 132 ASN A C 1
ATOM 1058 O O . ASN A 1 132 ? -17.272 12.873 7.333 1.00 78.50 132 ASN A O 1
ATOM 1062 N N . PHE A 1 133 ? -15.426 13.895 8.085 1.00 70.31 133 PHE A N 1
ATOM 1063 C CA . PHE A 1 133 ? -15.087 12.874 9.060 1.00 70.31 133 PHE A CA 1
ATOM 1064 C C . PHE A 1 133 ? -15.728 13.229 10.401 1.00 70.31 133 PHE A C 1
ATOM 1066 O O . PHE A 1 133 ? -15.320 14.193 11.045 1.00 70.31 133 PHE A O 1
ATOM 1073 N N . ASN A 1 134 ? -16.752 12.474 10.798 1.00 66.56 134 ASN A N 1
ATOM 1074 C CA . ASN A 1 134 ? -17.374 12.625 12.104 1.00 66.56 134 ASN A CA 1
ATOM 1075 C C . ASN A 1 134 ? -16.634 11.743 13.116 1.00 66.56 134 ASN A C 1
ATOM 1077 O O . ASN A 1 134 ? -16.631 10.520 12.994 1.00 66.56 134 ASN A O 1
ATOM 1081 N N . ILE A 1 135 ? -16.005 12.370 14.109 1.00 67.69 135 ILE A N 1
ATOM 1082 C CA . ILE A 1 135 ? -15.286 11.675 15.185 1.00 67.69 135 ILE A CA 1
ATOM 1083 C C . ILE A 1 135 ? -16.251 10.807 16.014 1.00 67.69 135 ILE A C 1
ATOM 1085 O O . ILE A 1 135 ? -15.840 9.767 16.515 1.00 67.69 135 ILE A O 1
ATOM 1089 N N . GLY A 1 136 ? -17.539 11.165 16.087 1.00 62.44 136 GLY A N 1
ATOM 1090 C CA . GLY A 1 136 ? -18.564 10.386 16.792 1.00 62.44 136 GLY A CA 1
ATOM 1091 C C . GLY A 1 136 ? -18.908 9.034 16.152 1.00 62.44 136 GLY A C 1
ATOM 1092 O O . GLY A 1 136 ? -19.435 8.167 16.836 1.00 62.44 136 GLY A O 1
ATOM 1093 N N . ASP A 1 137 ? -18.566 8.812 14.877 1.00 56.88 137 ASP A N 1
ATOM 1094 C CA . ASP A 1 137 ? -18.769 7.516 14.204 1.00 56.88 137 ASP A CA 1
ATOM 1095 C C . ASP A 1 137 ? -17.638 6.512 14.512 1.00 56.88 137 ASP A C 1
ATOM 1097 O O . ASP A 1 137 ? -17.647 5.368 14.047 1.00 56.88 137 ASP A O 1
ATOM 1101 N N . LEU A 1 138 ? -16.627 6.932 15.277 1.00 61.88 138 LEU A N 1
ATOM 1102 C CA . LEU A 1 138 ? -15.540 6.071 15.709 1.00 61.88 138 LEU A CA 1
ATOM 1103 C C . LEU A 1 138 ? -15.970 5.287 16.947 1.00 61.88 138 LEU A C 1
ATOM 1105 O O . LEU A 1 138 ? -15.872 5.764 18.074 1.00 61.88 138 LEU A O 1
ATOM 1109 N N . GLY A 1 139 ? -16.391 4.039 16.733 1.00 56.34 139 GLY A N 1
ATOM 1110 C CA . GLY A 1 139 ? -16.885 3.133 17.777 1.00 56.34 139 GLY A CA 1
ATOM 1111 C C . GLY A 1 139 ? -15.901 2.781 18.906 1.00 56.34 139 GLY A C 1
ATOM 1112 O O . GLY A 1 139 ? -16.233 1.934 19.733 1.00 56.34 139 GLY A O 1
ATOM 1113 N N . PHE A 1 140 ? -14.711 3.394 18.953 1.00 58.44 140 PHE A N 1
ATOM 1114 C CA . PHE A 1 140 ? -13.789 3.326 20.089 1.00 58.44 140 PHE A CA 1
ATOM 1115 C C . PHE A 1 140 ? -14.072 4.382 21.172 1.00 58.44 140 PHE A C 1
ATOM 1117 O O . PHE A 1 140 ? -13.602 4.217 22.295 1.00 58.44 140 PHE A O 1
ATOM 1124 N N . LEU A 1 141 ? -14.842 5.438 20.873 1.00 51.62 141 LEU A N 1
ATOM 1125 C CA . LEU A 1 141 ? -15.191 6.478 21.852 1.00 51.62 141 LEU A CA 1
ATOM 1126 C C . LEU A 1 141 ? -16.417 6.139 22.710 1.00 51.62 141 LEU A C 1
ATOM 1128 O O . LEU A 1 141 ? -16.600 6.758 23.751 1.00 51.62 141 LEU A O 1
ATOM 1132 N N . ASP A 1 142 ? -17.194 5.113 22.352 1.00 52.41 142 ASP A N 1
ATOM 1133 C CA . ASP A 1 142 ? -18.334 4.638 23.160 1.00 52.41 142 ASP A CA 1
ATOM 1134 C C . ASP A 1 142 ? -17.928 4.165 24.572 1.00 52.41 142 ASP A C 1
ATOM 1136 O O . ASP A 1 142 ? -18.760 4.120 25.474 1.00 52.41 142 ASP A O 1
ATOM 1140 N N . ASN A 1 143 ? -16.654 3.804 24.777 1.00 46.12 143 ASN A N 1
ATOM 1141 C CA . ASN A 1 143 ? -16.153 3.253 26.041 1.00 46.12 143 ASN A CA 1
ATOM 1142 C C . ASN A 1 143 ? -15.337 4.242 26.888 1.00 46.12 143 ASN A C 1
ATOM 1144 O O . ASN A 1 143 ? -14.886 3.871 27.971 1.00 46.12 143 ASN A O 1
ATOM 1148 N N . VAL A 1 144 ? -15.150 5.489 26.447 1.00 44.78 144 VAL A N 1
ATOM 1149 C CA . VAL A 1 144 ? -14.488 6.512 27.269 1.00 44.78 144 VAL A CA 1
ATOM 1150 C C . VAL A 1 144 ? -15.566 7.394 27.887 1.00 44.78 144 VAL A C 1
ATOM 1152 O O . VAL A 1 144 ? -15.941 8.425 27.336 1.00 44.78 144 VAL A O 1
ATOM 1155 N N . LYS A 1 145 ? -16.088 6.964 29.041 1.00 40.34 145 LYS A N 1
ATOM 1156 C CA . LYS A 1 145 ? -16.803 7.875 29.941 1.00 40.34 145 LYS A CA 1
ATOM 1157 C C . LYS A 1 145 ? -15.791 8.914 30.436 1.00 40.34 145 LYS A C 1
ATOM 1159 O O . LYS A 1 145 ? -14.877 8.550 31.174 1.00 40.34 145 LYS A O 1
ATOM 1164 N N . LEU A 1 146 ? -15.924 10.154 29.966 1.00 42.50 146 LEU A N 1
ATOM 1165 C CA . LEU A 1 146 ? -15.328 11.334 30.602 1.00 42.50 146 LEU A CA 1
ATOM 1166 C C . LEU A 1 146 ? -16.024 11.614 31.936 1.00 42.50 146 LEU A C 1
ATOM 1168 O O . LEU A 1 146 ? -17.256 11.388 32.005 1.00 42.50 146 LEU A O 1
#

Secondary structure (DSSP, 8-state):
--HHHHHHHHHHHHHHHHHHHHHHT--HHHHHHHHHHHHHHHH-TTEEEEEEEEEE-STTEEEEEEEEEEEEETTEEEEEEEEEEEEEEE-HHHHHH---EEEEEEE-SS-EEEEEEEEETTEEEEEEEEES--GGG-TTGGG---

Radius of gyration: 20.3 Å; chains: 1; bounding box: 38×30×75 Å

pLDDT: mean 78.79, std 9.96, range [40.34, 93.56]